Protein AF-A0A5K0YXF8-F1 (afdb_monomer_lite)

pLDDT: mean 92.43, std 4.25, range [70.69, 96.0]

Radius of gyration: 13.74 Å; chains: 1; bounding box: 31×18×35 Å

Foldseek 3Di:
DDPVVVCCVQQDADPVRGGPPDDPCRVCPPPDCPPDDDDDD

Secondary structure (DSSP, 8-state):
--HHHHHHHHHS--TTS--TT--HHHHHTT---TT------

Organism: NCBI:txid210225

Structure (mmCIF, N/CA/C/O backbone):
data_AF-A0A5K0YXF8-F1
#
_entry.id   AF-A0A5K0YXF8-F1
#
loop_
_atom_site.group_PDB
_atom_site.id
_atom_site.type_symbol
_atom_site.label_atom_id
_atom_site.label_alt_id
_atom_site.label_comp_id
_atom_site.label_asym_id
_atom_site.label_entity_id
_atom_site.label_seq_id
_atom_site.pdbx_PDB_ins_code
_atom_site.Cartn_x
_atom_site.Cartn_y
_atom_site.Cartn_z
_atom_site.occupancy
_atom_site.B_iso_or_equiv
_atom_site.auth_seq_id
_atom_site.auth_comp_id
_atom_site.auth_asym_id
_atom_site.auth_atom_id
_atom_site.pdbx_PDB_model_num
ATOM 1 N N . MET A 1 1 ? 18.267 3.466 -23.810 1.00 70.69 1 MET A N 1
ATOM 2 C CA . MET A 1 1 ? 16.894 3.334 -23.263 1.00 70.69 1 MET A CA 1
ATOM 3 C C . MET A 1 1 ? 16.356 4.744 -23.032 1.00 70.69 1 MET A C 1
ATOM 5 O O . MET A 1 1 ? 17.089 5.530 -22.455 1.00 70.69 1 MET A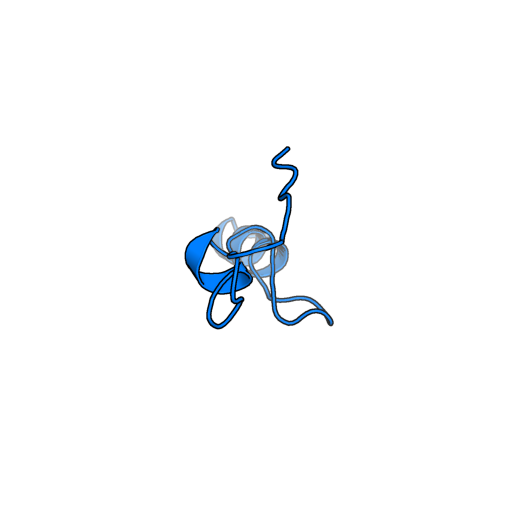 O 1
ATOM 9 N N . GLY A 1 2 ? 15.168 5.111 -23.526 1.00 90.75 2 GLY A N 1
ATOM 10 C CA . GLY A 1 2 ? 14.602 6.452 -23.281 1.00 90.75 2 GLY A CA 1
ATOM 11 C C . GLY A 1 2 ? 13.900 6.538 -21.922 1.00 90.75 2 GLY A C 1
ATOM 12 O O . GLY A 1 2 ? 13.352 5.531 -21.472 1.00 90.75 2 GLY A O 1
ATOM 13 N N . ILE A 1 3 ? 13.877 7.723 -21.298 1.00 89.19 3 ILE A N 1
ATOM 14 C CA . ILE A 1 3 ? 13.267 7.950 -19.971 1.00 89.19 3 ILE A CA 1
ATOM 15 C C . ILE A 1 3 ? 11.789 7.528 -19.920 1.00 89.19 3 ILE A C 1
ATOM 17 O O . ILE A 1 3 ? 11.359 6.909 -18.955 1.00 89.19 3 ILE A O 1
ATOM 21 N N . GLY A 1 4 ? 11.024 7.755 -20.994 1.00 89.31 4 GL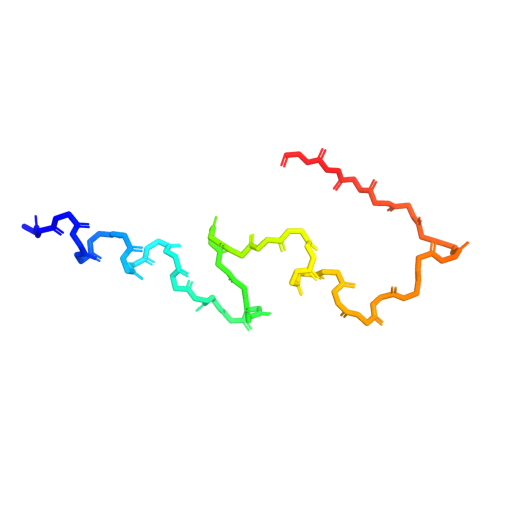Y A N 1
ATOM 22 C CA . GLY A 1 4 ? 9.616 7.345 -21.061 1.00 89.31 4 GLY A CA 1
ATOM 23 C C . GLY A 1 4 ? 9.421 5.826 -21.005 1.00 89.31 4 GLY A C 1
ATOM 24 O O . GLY A 1 4 ? 8.487 5.346 -20.370 1.00 89.31 4 GLY A O 1
ATOM 25 N N . ARG A 1 5 ? 10.344 5.047 -21.594 1.00 89.94 5 ARG A N 1
ATOM 26 C CA . ARG A 1 5 ? 10.310 3.583 -21.461 1.00 89.94 5 ARG A CA 1
ATOM 27 C C . ARG A 1 5 ? 10.647 3.153 -20.039 1.00 89.94 5 ARG A C 1
ATOM 29 O O . ARG A 1 5 ? 9.991 2.259 -19.532 1.00 89.94 5 ARG A O 1
ATOM 36 N N . LEU A 1 6 ? 11.611 3.805 -19.388 1.00 89.25 6 LEU A N 1
ATOM 37 C CA . LEU A 1 6 ? 11.962 3.513 -17.996 1.00 89.25 6 LEU A CA 1
ATOM 38 C C . LEU A 1 6 ? 10.770 3.729 -17.051 1.00 89.25 6 LEU A C 1
ATOM 40 O O . LEU A 1 6 ? 10.445 2.822 -16.291 1.00 89.25 6 LEU A O 1
ATOM 44 N N . TRP A 1 7 ? 10.083 4.871 -17.157 1.00 89.88 7 TRP A N 1
ATOM 45 C CA . TRP A 1 7 ? 8.893 5.169 -16.350 1.00 89.88 7 TRP A CA 1
ATOM 46 C C . TRP A 1 7 ? 7.763 4.164 -16.571 1.00 89.88 7 TRP A C 1
ATOM 48 O O . TRP A 1 7 ? 7.158 3.697 -15.611 1.00 89.88 7 TRP A O 1
ATOM 58 N N . SER A 1 8 ? 7.531 3.753 -17.819 1.00 90.81 8 SER A N 1
ATOM 59 C CA . SER A 1 8 ? 6.546 2.713 -18.124 1.00 90.81 8 SER A CA 1
ATOM 60 C C . SER A 1 8 ? 6.880 1.366 -17.476 1.00 90.81 8 SER A C 1
ATOM 62 O O . SER A 1 8 ? 5.959 0.665 -17.071 1.00 90.81 8 SER A O 1
ATOM 64 N N . TYR A 1 9 ? 8.159 0.999 -17.349 1.00 89.88 9 TYR A N 1
ATOM 65 C CA . TYR A 1 9 ? 8.542 -0.266 -16.714 1.00 89.88 9 TYR A CA 1
ATOM 66 C C . TYR A 1 9 ? 8.341 -0.261 -15.196 1.00 89.88 9 TYR A C 1
ATOM 68 O O . TYR A 1 9 ? 7.927 -1.282 -14.658 1.00 89.88 9 TYR A O 1
ATOM 76 N N . VAL A 1 10 ? 8.615 0.853 -14.509 1.00 89.31 10 VAL A N 1
ATOM 77 C CA . VAL A 1 10 ? 8.479 0.938 -13.039 1.00 89.31 10 VAL A CA 1
ATOM 78 C C . VAL A 1 10 ? 7.049 1.225 -12.580 1.00 89.31 10 VAL A C 1
ATOM 80 O O . VAL A 1 10 ? 6.642 0.750 -11.525 1.00 89.31 10 VAL A O 1
ATOM 83 N N . CYS A 1 11 ? 6.270 1.968 -13.369 1.00 94.75 11 CYS A N 1
ATOM 84 C CA . CYS A 1 11 ? 4.875 2.274 -13.047 1.00 94.75 11 CYS A CA 1
ATOM 85 C C . CYS A 1 11 ? 3.892 1.174 -13.456 1.00 94.75 11 CYS A C 1
ATOM 87 O O . CYS A 1 11 ? 2.714 1.282 -13.137 1.00 94.75 11 CYS A O 1
ATOM 89 N N . ARG A 1 12 ? 4.331 0.157 -14.205 1.00 95.00 12 ARG A N 1
ATOM 90 C CA . ARG A 1 12 ? 3.445 -0.915 -14.659 1.00 95.00 12 ARG A CA 1
ATOM 91 C C . ARG A 1 12 ? 2.970 -1.757 -13.475 1.00 95.00 12 ARG A C 1
ATOM 93 O O . ARG A 1 12 ? 3.773 -2.155 -12.634 1.00 95.00 12 ARG A O 1
ATOM 100 N N . ASP A 1 13 ? 1.689 -2.105 -13.496 1.00 95.56 13 ASP A N 1
ATOM 101 C CA . ASP A 1 13 ? 1.094 -2.984 -12.496 1.00 95.56 13 ASP A CA 1
ATOM 102 C C . ASP A 1 13 ? 1.716 -4.385 -12.527 1.00 95.56 13 ASP A C 1
ATOM 104 O O . ASP A 1 13 ? 1.910 -5.004 -13.586 1.00 95.56 13 ASP A O 1
ATOM 108 N N . GLY A 1 14 ? 2.051 -4.877 -11.337 1.00 93.25 14 GLY A N 1
ATOM 109 C CA . GLY A 1 14 ? 2.540 -6.230 -11.123 1.00 93.25 14 GLY A CA 1
ATOM 110 C C . GLY A 1 14 ? 1.408 -7.261 -11.028 1.00 93.25 14 GLY 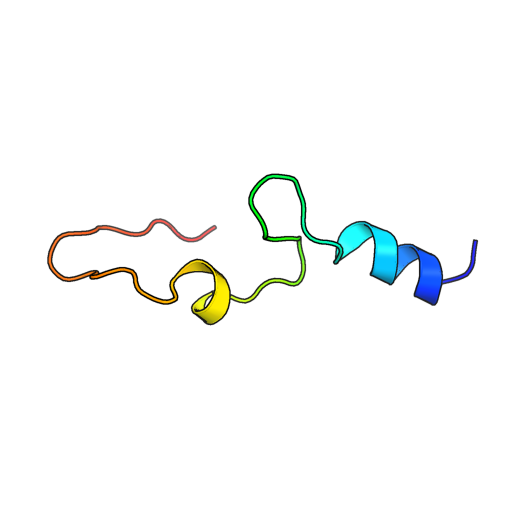A C 1
ATOM 111 O O . GLY A 1 14 ? 0.238 -6.941 -11.231 1.00 93.25 14 GLY A O 1
ATOM 112 N N . PRO A 1 15 ? 1.728 -8.515 -10.661 1.00 95.56 15 PRO A N 1
ATOM 113 C CA . PRO A 1 15 ? 0.733 -9.572 -10.453 1.00 95.56 15 PRO A CA 1
ATOM 114 C C . PRO A 1 15 ? -0.325 -9.250 -9.385 1.00 95.56 15 PRO A C 1
ATOM 116 O O . PRO A 1 15 ? -1.396 -9.845 -9.397 1.00 95.56 15 PRO A O 1
ATOM 119 N N . SER A 1 16 ? -0.033 -8.318 -8.471 1.00 92.88 16 SER A N 1
ATOM 120 C CA . SER A 1 16 ? -0.976 -7.798 -7.474 1.00 92.88 16 SER A CA 1
ATOM 121 C C . SER A 1 16 ? -2.022 -6.836 -8.049 1.00 92.88 16 SER A C 1
ATOM 123 O O . SER A 1 16 ? -2.957 -6.487 -7.338 1.00 92.88 16 SER A O 1
ATOM 125 N N . GLY A 1 17 ? -1.861 -6.380 -9.298 1.00 94.38 17 GLY A N 1
ATOM 126 C CA . GLY A 1 17 ? -2.698 -5.342 -9.907 1.00 94.38 17 GLY A CA 1
ATOM 127 C C . GLY A 1 17 ? -2.280 -3.908 -9.570 1.00 94.38 17 GLY A C 1
ATOM 128 O O . GLY A 1 17 ? -2.986 -2.982 -9.948 1.00 94.38 17 GLY A O 1
ATOM 129 N N . PHE A 1 18 ? -1.139 -3.719 -8.896 1.00 94.69 18 PHE A N 1
ATOM 130 C CA . PHE A 1 18 ? -0.606 -2.406 -8.524 1.00 94.69 18 PHE A CA 1
ATOM 131 C C . PHE A 1 18 ? 0.893 -2.304 -8.832 1.00 94.69 18 PHE A C 1
ATOM 133 O O . PHE A 1 18 ? 1.599 -3.319 -8.879 1.00 94.69 18 PHE A O 1
ATOM 140 N N . GLY A 1 19 ? 1.385 -1.085 -9.038 1.00 93.12 19 GLY A N 1
ATOM 141 C CA . GLY A 1 19 ? 2.781 -0.765 -9.338 1.00 93.12 19 GLY A CA 1
ATOM 142 C C . GLY A 1 19 ? 3.317 0.380 -8.476 1.00 93.12 19 GLY A C 1
ATOM 143 O O . GLY A 1 19 ? 2.620 0.920 -7.620 1.00 93.12 19 GLY A O 1
ATOM 144 N N . ALA A 1 20 ? 4.562 0.798 -8.725 1.00 92.81 20 ALA A N 1
ATOM 145 C CA . ALA A 1 20 ? 5.218 1.852 -7.936 1.00 92.81 20 ALA A CA 1
ATOM 146 C C . ALA A 1 20 ? 4.540 3.231 -8.048 1.00 92.81 20 ALA A C 1
ATOM 148 O O . ALA A 1 20 ? 4.848 4.140 -7.285 1.00 92.81 20 ALA A O 1
ATOM 149 N N . CYS A 1 21 ? 3.648 3.388 -9.024 1.00 94.94 21 CYS A N 1
ATOM 150 C CA . CYS A 1 21 ? 2.941 4.632 -9.302 1.00 94.94 21 CYS A CA 1
ATOM 151 C C . CYS A 1 21 ? 1.455 4.556 -8.924 1.00 94.94 21 CYS A C 1
ATOM 153 O O . CYS A 1 21 ? 0.72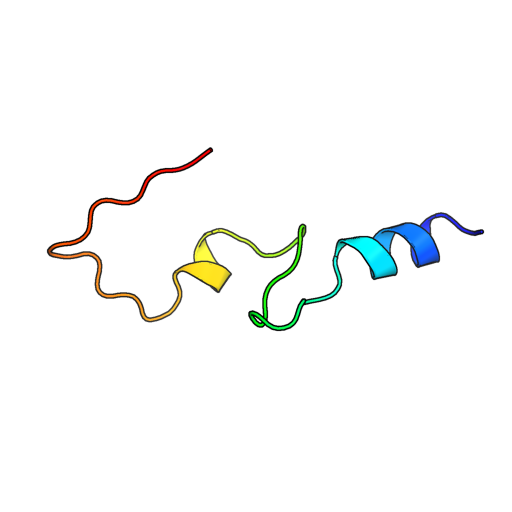3 5.509 -9.180 1.00 94.94 21 CYS A O 1
ATOM 155 N N . SER A 1 22 ? 1.004 3.443 -8.334 1.00 94.75 22 SER A N 1
ATOM 156 C CA . SER A 1 22 ? -0.342 3.332 -7.775 1.00 94.75 22 SER A CA 1
ATOM 157 C C . SER A 1 22 ? -0.475 4.214 -6.534 1.00 94.75 22 SER A C 1
ATOM 159 O O . SER A 1 22 ? 0.450 4.312 -5.727 1.00 94.75 22 SER A O 1
ATOM 161 N N . THR A 1 23 ? -1.628 4.855 -6.371 1.00 94.69 23 THR A N 1
ATOM 162 C CA . THR A 1 23 ? -1.886 5.742 -5.230 1.00 94.69 23 THR A CA 1
ATOM 163 C C . THR A 1 23 ? -2.476 4.991 -4.040 1.00 94.69 23 THR A C 1
ATOM 165 O O . THR A 1 23 ? -3.003 3.885 -4.187 1.00 94.69 23 THR A O 1
ATOM 168 N N . ALA A 1 24 ? -2.438 5.618 -2.860 1.00 94.31 24 ALA A N 1
ATOM 169 C CA . ALA A 1 24 ? -3.053 5.082 -1.646 1.00 94.31 24 ALA A CA 1
ATOM 170 C C . ALA A 1 24 ? -4.560 4.824 -1.838 1.00 94.31 24 ALA A C 1
ATOM 172 O O . ALA A 1 24 ? -5.082 3.801 -1.408 1.00 94.31 24 ALA A O 1
ATOM 173 N N . GLU A 1 25 ? -5.257 5.714 -2.537 1.00 94.88 25 GLU A N 1
ATOM 174 C CA . GLU A 1 25 ? -6.684 5.615 -2.843 1.00 94.88 25 GLU A CA 1
ATOM 175 C C . GLU A 1 25 ? -6.985 4.436 -3.770 1.00 94.88 25 GLU A C 1
ATOM 177 O O . GLU A 1 25 ? -7.965 3.727 -3.560 1.0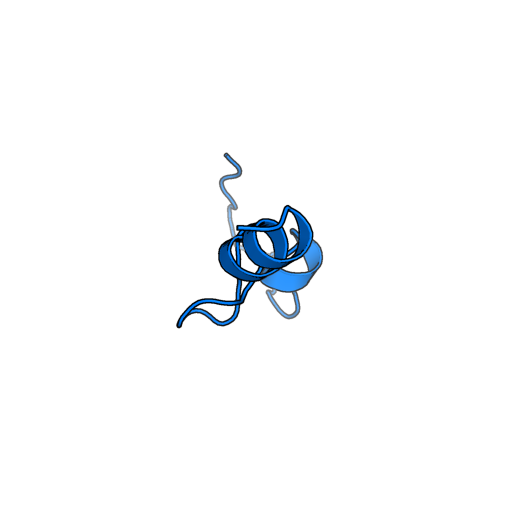0 94.88 25 GLU A O 1
ATOM 182 N N . GLN A 1 26 ? -6.134 4.185 -4.770 1.00 95.25 26 GLN A N 1
ATOM 183 C CA . GLN A 1 26 ? -6.300 3.043 -5.671 1.00 95.25 26 GLN A CA 1
ATOM 184 C C . GLN A 1 26 ? -6.107 1.714 -4.938 1.00 95.25 26 GLN A C 1
ATOM 186 O O . GLN A 1 26 ? -6.906 0.800 -5.123 1.00 95.25 26 GLN A O 1
ATOM 191 N N . VAL A 1 27 ? -5.079 1.608 -4.088 1.00 93.56 27 VAL A N 1
ATOM 192 C CA . VAL A 1 27 ? -4.798 0.367 -3.342 1.00 93.56 27 VAL A CA 1
ATOM 193 C C . VAL A 1 27 ? -5.778 0.126 -2.192 1.00 93.56 27 VAL A C 1
ATOM 195 O O . VAL A 1 27 ? -5.903 -1.006 -1.734 1.00 93.56 27 VAL A O 1
ATOM 198 N N . THR A 1 28 ? -6.482 1.163 -1.727 1.00 93.62 28 THR A N 1
ATOM 199 C CA . THR A 1 28 ? -7.478 1.059 -0.643 1.00 93.62 28 THR A CA 1
ATOM 200 C C . THR A 1 28 ? -8.927 1.107 -1.120 1.00 93.62 28 THR A C 1
ATOM 202 O O . THR A 1 28 ? -9.848 1.008 -0.307 1.00 93.62 28 THR A O 1
ATOM 205 N N . ALA A 1 29 ? -9.159 1.213 -2.430 1.00 95.94 29 ALA A N 1
ATOM 206 C CA . ALA A 1 29 ? -10.499 1.249 -2.994 1.00 95.94 29 ALA A CA 1
ATOM 207 C C . ALA A 1 29 ? -11.304 -0.001 -2.595 1.00 95.94 29 ALA A C 1
ATOM 209 O O . ALA A 1 29 ? -10.908 -1.134 -2.865 1.00 95.94 29 ALA A O 1
ATOM 210 N N . GLY A 1 30 ? -12.457 0.213 -1.956 1.00 94.69 30 GLY A N 1
ATOM 211 C CA . GLY A 1 30 ? -13.353 -0.865 -1.526 1.00 94.69 30 GLY A CA 1
ATOM 212 C C . GLY A 1 30 ? -12.952 -1.573 -0.227 1.00 94.69 30 GLY A C 1
ATOM 213 O O . GLY A 1 30 ? -13.633 -2.517 0.168 1.00 94.69 30 GLY A O 1
ATOM 214 N N . ILE A 1 31 ? -11.895 -1.126 0.457 1.00 94.06 31 ILE A N 1
ATOM 215 C CA . ILE A 1 31 ? -11.547 -1.623 1.790 1.00 94.06 31 ILE A CA 1
ATOM 216 C C . ILE A 1 31 ? -12.433 -0.933 2.839 1.00 94.06 31 ILE A C 1
ATOM 218 O O . ILE A 1 31 ? -12.405 0.289 2.974 1.00 94.06 31 ILE A O 1
ATOM 222 N N . ASP A 1 32 ? -13.188 -1.715 3.619 1.00 95.44 32 ASP A N 1
ATOM 223 C CA . ASP A 1 32 ? -13.822 -1.227 4.850 1.00 95.44 32 ASP A CA 1
ATOM 224 C C . ASP A 1 32 ? -12.785 -1.169 5.977 1.00 95.44 32 ASP A C 1
ATOM 226 O O . ASP A 1 32 ? -12.365 -2.187 6.530 1.00 95.44 32 ASP A O 1
ATOM 230 N N . ALA A 1 33 ? -12.357 0.047 6.306 1.00 94.00 33 ALA A N 1
ATOM 231 C CA . ALA A 1 33 ? -11.316 0.297 7.293 1.00 94.00 33 ALA A CA 1
ATOM 232 C C . ALA A 1 33 ? -11.818 0.324 8.749 1.00 94.00 33 ALA A C 1
ATOM 234 O O . ALA A 1 33 ? -11.015 0.561 9.649 1.00 94.00 33 ALA A O 1
ATOM 235 N N . SER A 1 3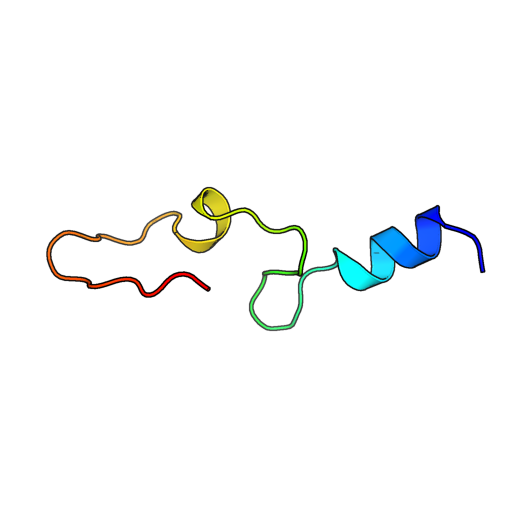4 ? -13.106 0.070 9.017 1.00 96.00 34 SER A N 1
ATOM 236 C CA . SER A 1 34 ? -13.709 0.278 10.348 1.00 96.00 34 SER A CA 1
ATOM 237 C C . SER A 1 34 ? -13.031 -0.498 11.490 1.00 96.00 34 SER A C 1
ATOM 239 O O . SER A 1 34 ? -13.109 -0.076 12.640 1.00 96.00 34 SER A O 1
ATOM 241 N N . ASN A 1 35 ? -12.356 -1.616 11.191 1.00 95.44 35 ASN A N 1
ATOM 242 C CA . ASN A 1 35 ? -11.626 -2.439 12.167 1.00 95.44 35 ASN A CA 1
ATOM 243 C C . ASN A 1 35 ? -10.218 -2.839 11.679 1.00 95.44 35 ASN A C 1
ATOM 245 O O . ASN A 1 35 ? -9.708 -3.896 12.053 1.00 95.44 35 ASN A O 1
ATOM 249 N N . LEU A 1 36 ? -9.598 -2.031 10.812 1.00 94.88 36 LEU A N 1
ATOM 250 C CA . LEU A 1 36 ? -8.278 -2.315 10.243 1.00 94.88 36 LEU A CA 1
ATOM 251 C C . LEU A 1 36 ? -7.243 -1.286 10.706 1.00 94.88 36 LEU A C 1
ATOM 253 O O . LEU A 1 36 ? -7.502 -0.086 10.718 1.00 94.88 36 LEU A O 1
ATOM 257 N N . THR A 1 37 ? -6.037 -1.760 11.015 1.00 94.12 37 THR A N 1
ATOM 258 C CA . THR A 1 37 ? -4.868 -0.900 11.236 1.00 94.12 37 THR A CA 1
ATOM 259 C C . THR A 1 37 ? -3.973 -0.972 10.008 1.00 94.12 37 THR A C 1
ATOM 261 O O . THR A 1 37 ? -3.449 -2.038 9.687 1.00 94.12 37 THR A O 1
ATOM 264 N N . ALA A 1 38 ? -3.782 0.160 9.330 1.00 91.94 38 ALA A N 1
ATOM 265 C CA . ALA A 1 38 ? -2.858 0.271 8.208 1.00 91.94 38 ALA A CA 1
ATOM 266 C C . ALA A 1 38 ? -1.473 0.729 8.689 1.00 91.94 38 ALA A C 1
ATOM 268 O O . ALA A 1 38 ? -1.362 1.639 9.510 1.00 91.94 38 ALA A O 1
ATOM 269 N N . ILE A 1 39 ? -0.419 0.117 8.148 1.00 92.38 39 ILE A N 1
ATOM 270 C CA . ILE A 1 39 ? 0.966 0.563 8.328 1.00 92.38 39 ILE A CA 1
ATOM 271 C C . ILE A 1 39 ? 1.418 1.177 7.006 1.00 92.38 39 ILE A C 1
ATOM 273 O O . ILE A 1 39 ? 1.308 0.537 5.962 1.00 92.38 39 ILE A O 1
ATOM 277 N N . VAL A 1 40 ? 1.912 2.414 7.064 1.00 87.25 40 VAL A N 1
ATOM 278 C CA . VAL A 1 40 ? 2.370 3.180 5.897 1.00 87.25 40 VAL A CA 1
ATOM 279 C C . VAL A 1 40 ? 3.875 3.400 6.014 1.00 87.25 40 VAL A C 1
ATOM 281 O O . VAL A 1 40 ? 4.346 3.828 7.070 1.00 87.25 40 VAL A O 1
ATOM 284 N N . THR A 1 41 ? 4.613 3.094 4.946 1.00 86.50 41 THR A N 1
ATOM 285 C CA . THR A 1 41 ? 6.081 3.190 4.870 1.00 86.50 41 THR A CA 1
ATOM 286 C C . THR A 1 41 ? 6.529 3.767 3.544 1.00 86.50 41 THR A C 1
ATOM 288 O O . THR A 1 41 ? 5.936 3.340 2.527 1.00 86.50 41 THR A O 1
#

Sequence (41 aa):
MGIGRLWSYVCRDGPSGFGACSTAEQVTAGIDASNLTAIVT